Protein AF-A0A6N6WP64-F1 (afdb_monomer_lite)

Structure (mmCIF, N/CA/C/O backbone):
data_AF-A0A6N6WP64-F1
#
_entry.id   AF-A0A6N6WP64-F1
#
loop_
_atom_site.group_PDB
_atom_site.id
_atom_site.type_symbol
_atom_site.label_atom_id
_atom_site.label_alt_id
_atom_site.label_comp_id
_atom_site.label_asym_id
_atom_site.label_entity_id
_atom_site.label_seq_id
_atom_site.pdbx_PDB_ins_code
_atom_site.Cartn_x
_atom_site.Cartn_y
_atom_site.Cartn_z
_atom_site.occupancy
_atom_site.B_iso_or_equiv
_atom_site.auth_seq_id
_atom_site.auth_comp_id
_atom_site.auth_asym_id
_atom_site.auth_atom_id
_atom_site.pdbx_PDB_model_num
ATOM 1 N N . MET A 1 1 ? 6.693 7.260 -5.703 1.00 68.25 1 MET A N 1
ATOM 2 C CA . MET A 1 1 ? 6.656 6.344 -6.862 1.00 68.25 1 MET A CA 1
ATOM 3 C C . MET A 1 1 ? 5.624 6.892 -7.829 1.00 68.25 1 MET A C 1
ATOM 5 O O . MET A 1 1 ? 4.517 7.178 -7.383 1.00 68.25 1 MET A O 1
ATOM 9 N N . GLY A 1 2 ? 5.992 7.161 -9.080 1.00 82.94 2 GLY A N 1
ATOM 10 C CA . GLY A 1 2 ? 5.051 7.690 -10.071 1.00 82.94 2 GLY A CA 1
ATOM 11 C C . GLY A 1 2 ? 4.210 6.591 -10.718 1.00 82.94 2 GLY A C 1
ATOM 12 O O . GLY A 1 2 ? 4.387 5.403 -10.441 1.00 82.94 2 GLY A O 1
ATOM 13 N N . ARG A 1 3 ? 3.283 6.988 -11.596 1.00 87.88 3 ARG A N 1
ATOM 14 C CA . ARG A 1 3 ? 2.497 6.055 -12.416 1.00 87.88 3 ARG A CA 1
ATOM 15 C C . ARG A 1 3 ? 3.203 5.819 -13.746 1.00 87.88 3 ARG A C 1
ATOM 17 O O . ARG A 1 3 ? 3.698 6.760 -14.361 1.00 87.88 3 ARG A O 1
ATOM 24 N N . CYS A 1 4 ? 3.240 4.564 -14.187 1.00 92.94 4 CYS A N 1
ATOM 25 C CA . CYS A 1 4 ? 3.775 4.224 -15.500 1.00 92.94 4 CYS A CA 1
ATOM 26 C C . CYS A 1 4 ? 2.928 4.913 -16.580 1.00 92.94 4 CYS A C 1
ATOM 28 O O . CYS A 1 4 ? 1.707 4.779 -16.585 1.00 92.94 4 CYS A O 1
ATOM 30 N N . ASN A 1 5 ? 3.577 5.635 -17.491 1.00 94.19 5 ASN A N 1
ATOM 31 C CA . ASN A 1 5 ? 2.950 6.245 -18.667 1.00 94.19 5 ASN A CA 1
ATOM 32 C C . ASN A 1 5 ? 3.238 5.451 -19.953 1.00 94.19 5 ASN A C 1
ATOM 34 O O . ASN A 1 5 ? 3.035 5.955 -21.051 1.00 94.19 5 ASN A O 1
ATOM 38 N N . HIS A 1 6 ? 3.756 4.229 -19.805 1.00 95.06 6 HIS A N 1
ATOM 39 C CA . HIS A 1 6 ? 4.131 3.328 -20.888 1.00 95.06 6 HIS A CA 1
ATOM 40 C C . HIS A 1 6 ? 5.134 3.898 -21.914 1.00 95.06 6 HIS A C 1
ATOM 42 O O . HIS A 1 6 ? 5.161 3.431 -23.047 1.00 95.06 6 HIS A O 1
ATOM 48 N N . CYS A 1 7 ? 6.021 4.829 -21.526 1.00 95.38 7 CYS A N 1
ATOM 49 C CA . CYS A 1 7 ? 7.030 5.387 -22.446 1.00 95.38 7 CYS A CA 1
ATOM 50 C C . CYS A 1 7 ? 8.008 4.353 -23.039 1.00 95.38 7 CYS A C 1
ATOM 52 O O . CYS A 1 7 ? 8.663 4.628 -24.038 1.00 95.38 7 CYS A O 1
ATOM 54 N N . GLY A 1 8 ? 8.128 3.170 -22.427 1.00 95.50 8 GLY A N 1
ATOM 55 C CA . GLY A 1 8 ? 8.923 2.062 -22.959 1.00 95.50 8 GLY A CA 1
ATOM 56 C C . GLY A 1 8 ? 10.424 2.123 -22.668 1.00 95.50 8 GLY A C 1
ATOM 57 O O . GLY A 1 8 ? 11.115 1.148 -22.942 1.00 95.50 8 GLY A O 1
ATOM 58 N N . GLU A 1 9 ? 10.942 3.188 -22.048 1.00 95.88 9 GLU A N 1
ATOM 59 C CA . GLU A 1 9 ? 12.387 3.352 -21.785 1.00 95.88 9 GLU A CA 1
ATOM 60 C C . GLU A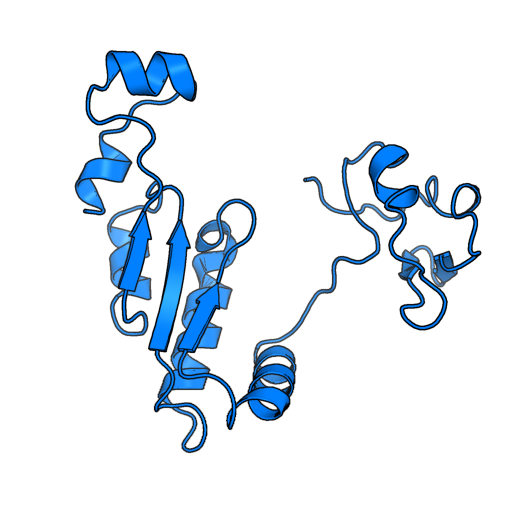 1 9 ? 13.009 2.212 -20.964 1.00 95.88 9 GLU A C 1
ATOM 62 O O . GLU A 1 9 ? 14.181 1.878 -21.135 1.00 95.88 9 GLU A O 1
ATOM 67 N N . CYS A 1 10 ? 12.227 1.571 -20.094 1.00 95.81 10 CYS A N 1
ATOM 68 C CA . CYS A 1 10 ? 12.690 0.445 -19.289 1.00 95.81 10 CYS A CA 1
ATOM 69 C C . CYS A 1 10 ? 12.804 -0.877 -20.068 1.00 95.81 10 CYS A C 1
ATOM 71 O O . CYS A 1 10 ? 13.520 -1.770 -19.617 1.00 95.81 10 CYS A O 1
ATOM 73 N N . VAL A 1 11 ? 12.129 -1.012 -21.216 1.00 97.06 11 VAL A N 1
ATOM 74 C CA . VAL A 1 11 ? 12.059 -2.253 -22.005 1.00 97.06 11 VAL A CA 1
ATOM 75 C C . VAL A 1 11 ? 13.441 -2.705 -22.494 1.00 97.06 11 VAL A C 1
ATOM 77 O O . VAL A 1 11 ? 13.851 -3.802 -22.111 1.00 97.06 11 VAL A O 1
ATOM 80 N N . PRO A 1 12 ? 14.222 -1.887 -23.235 1.00 96.88 12 PRO A N 1
ATOM 81 C CA . PRO A 1 12 ? 15.554 -2.296 -23.697 1.00 96.88 12 PRO A CA 1
ATOM 82 C C . PRO A 1 12 ? 16.576 -2.432 -22.559 1.00 96.88 12 PRO A C 1
ATOM 84 O O . PRO A 1 12 ? 17.654 -2.979 -22.761 1.00 96.88 12 PRO A O 1
ATOM 87 N N . GLN A 1 13 ? 16.257 -1.925 -21.364 1.00 96.00 13 GLN A N 1
ATOM 88 C CA . GLN A 1 13 ? 17.139 -1.960 -20.199 1.00 96.00 13 GLN A CA 1
ATOM 89 C C . GLN A 1 13 ? 16.929 -3.208 -19.336 1.00 96.00 13 GLN A C 1
ATOM 91 O O . GLN A 1 13 ? 17.671 -3.402 -18.378 1.00 96.00 13 GLN A O 1
ATOM 96 N N . CYS A 1 14 ? 15.913 -4.034 -19.613 1.00 97.00 14 CYS A N 1
ATOM 97 C CA . CYS A 1 14 ? 15.647 -5.235 -18.830 1.00 97.00 14 CYS A CA 1
ATOM 98 C C . CYS A 1 14 ? 16.664 -6.341 -19.177 1.00 97.00 14 CYS A C 1
ATOM 100 O O . CYS A 1 14 ? 16.567 -6.917 -20.261 1.00 97.00 14 CYS A O 1
ATOM 102 N N . PRO A 1 15 ? 17.593 -6.711 -18.270 1.00 97.00 15 PRO A N 1
ATOM 103 C CA . PRO A 1 15 ? 18.617 -7.715 -18.577 1.00 97.00 15 PRO A CA 1
ATOM 104 C C . PRO A 1 15 ? 18.041 -9.129 -18.749 1.00 97.00 15 PRO A C 1
ATOM 106 O O . PRO A 1 15 ? 18.671 -9.975 -19.372 1.00 97.00 15 PRO A O 1
ATOM 109 N N . HIS A 1 16 ? 16.832 -9.372 -18.233 1.00 96.81 16 HIS A N 1
ATOM 110 C CA . HIS A 1 16 ? 16.139 -10.661 -18.312 1.00 96.81 16 HIS A CA 1
ATOM 111 C C . HIS A 1 16 ? 15.093 -10.712 -19.428 1.00 96.81 16 HIS A C 1
ATOM 113 O O . HIS A 1 16 ? 14.389 -11.703 -19.543 1.00 96.81 16 HIS A O 1
ATOM 119 N N . GLN A 1 17 ? 14.949 -9.648 -20.229 1.00 96.56 17 GLN A N 1
ATOM 120 C CA . GLN A 1 17 ? 13.970 -9.591 -21.325 1.00 96.56 17 GLN A CA 1
ATOM 121 C C . GLN A 1 17 ? 12.517 -9.855 -20.869 1.00 96.56 17 GLN A C 1
ATOM 123 O O . GLN A 1 17 ? 11.687 -10.360 -21.618 1.00 96.56 17 GLN A O 1
ATOM 128 N N . ALA A 1 18 ? 12.187 -9.480 -19.629 1.00 97.62 18 ALA A N 1
ATOM 129 C CA . ALA A 1 18 ? 10.869 -9.691 -19.026 1.00 97.62 18 ALA A CA 1
ATOM 130 C C . ALA A 1 18 ? 9.840 -8.596 -19.372 1.00 97.62 18 ALA A C 1
ATOM 132 O O . ALA A 1 18 ? 8.720 -8.617 -18.858 1.00 97.62 1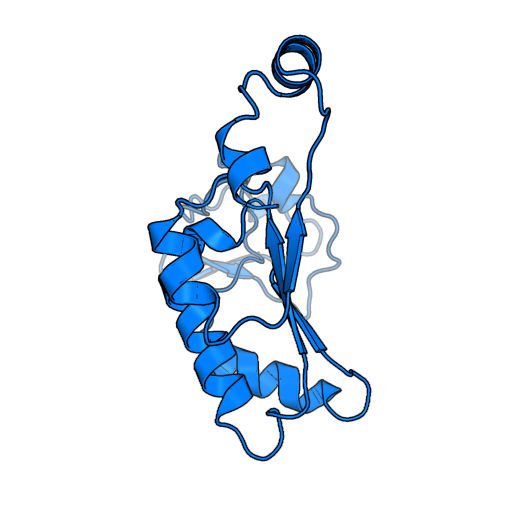8 ALA A O 1
ATOM 133 N N . LEU A 1 19 ? 10.219 -7.608 -20.187 1.00 97.19 19 LEU A N 1
ATOM 134 C CA . LEU A 1 19 ? 9.384 -6.468 -20.558 1.00 97.19 19 LEU A CA 1
ATOM 135 C C . LEU A 1 19 ? 9.236 -6.398 -22.074 1.00 97.19 19 LEU A C 1
ATOM 137 O O . LEU A 1 19 ? 10.203 -6.599 -22.804 1.00 97.19 19 LEU A O 1
ATOM 141 N N . GLN A 1 20 ? 8.041 -6.046 -22.533 1.00 97.19 20 GLN A N 1
ATOM 142 C CA . GLN A 1 20 ? 7.728 -5.860 -23.949 1.00 97.19 20 GLN A CA 1
ATOM 143 C C . GLN A 1 20 ? 6.701 -4.738 -24.130 1.00 97.19 20 GLN A C 1
ATOM 145 O O . GLN A 1 20 ? 6.006 -4.382 -23.180 1.00 97.19 20 GLN A O 1
ATOM 150 N N . ILE A 1 21 ? 6.594 -4.181 -25.337 1.00 97.00 21 ILE A N 1
ATOM 151 C CA . ILE A 1 21 ? 5.517 -3.246 -25.689 1.00 97.00 21 ILE A CA 1
ATOM 152 C C . ILE A 1 21 ? 4.460 -4.011 -26.483 1.00 97.00 21 ILE A C 1
ATOM 154 O O . ILE A 1 21 ? 4.764 -4.556 -27.540 1.00 97.00 21 ILE A O 1
ATOM 158 N N . VAL A 1 22 ? 3.227 -4.027 -25.980 1.00 96.44 22 VAL A N 1
ATOM 159 C CA . VAL A 1 22 ? 2.052 -4.604 -26.648 1.00 96.44 22 VAL A CA 1
ATOM 160 C C . VAL A 1 22 ? 0.953 -3.551 -26.630 1.00 96.44 22 VAL A C 1
ATOM 162 O O . VAL A 1 22 ? 0.670 -2.982 -25.578 1.00 96.44 22 VAL A O 1
ATOM 165 N N . ASP A 1 23 ? 0.384 -3.237 -27.794 1.00 95.06 23 ASP A N 1
ATOM 166 C CA . ASP A 1 23 ? -0.668 -2.219 -27.956 1.00 95.06 23 ASP A CA 1
ATOM 167 C C . ASP A 1 23 ? -0.324 -0.864 -27.309 1.00 95.06 23 ASP A C 1
ATOM 169 O O . ASP A 1 23 ? -1.141 -0.222 -26.647 1.00 95.06 23 ASP A O 1
ATOM 173 N N . GLY A 1 24 ? 0.937 -0.443 -27.454 1.00 94.19 24 GLY A N 1
ATOM 174 C CA . GLY A 1 24 ? 1.447 0.808 -26.884 1.00 94.19 24 GLY A CA 1
ATOM 175 C C . GLY A 1 24 ? 1.620 0.796 -25.361 1.00 94.19 24 GLY A C 1
ATOM 176 O O . GLY A 1 24 ? 1.921 1.835 -24.777 1.00 94.19 24 GLY A O 1
ATOM 177 N N . LYS A 1 25 ? 1.455 -0.357 -24.701 1.00 95.19 25 LYS A N 1
ATOM 178 C CA . LYS A 1 25 ? 1.640 -0.521 -23.258 1.00 95.19 25 LYS A CA 1
ATOM 179 C C . LYS A 1 25 ? 2.843 -1.395 -22.955 1.00 95.19 25 LYS A C 1
ATOM 181 O O . LYS A 1 25 ? 3.042 -2.443 -23.561 1.00 95.19 25 LYS A O 1
ATOM 186 N N . VAL A 1 26 ? 3.627 -0.982 -21.965 1.00 95.69 26 VAL A N 1
ATOM 187 C CA . VAL A 1 26 ? 4.644 -1.853 -21.365 1.00 95.69 26 VAL A CA 1
ATOM 188 C C . VAL A 1 26 ? 3.936 -2.995 -20.637 1.00 95.69 26 VAL A C 1
ATOM 190 O O . VAL A 1 26 ? 3.194 -2.749 -19.688 1.00 95.69 26 VAL A O 1
ATOM 193 N N . VAL A 1 27 ? 4.181 -4.224 -21.081 1.00 95.56 27 VAL A N 1
ATOM 194 C CA . VAL A 1 27 ? 3.692 -5.467 -20.483 1.00 95.56 27 VAL A CA 1
ATOM 195 C C . VAL A 1 27 ? 4.846 -6.159 -19.772 1.00 95.56 27 VAL A C 1
ATOM 197 O O . VAL A 1 27 ? 5.932 -6.326 -20.330 1.00 95.56 27 VAL A O 1
ATOM 200 N N . TRP A 1 28 ? 4.588 -6.560 -18.532 1.00 96.38 28 TRP A N 1
ATOM 201 C CA . TRP A 1 28 ? 5.515 -7.290 -17.681 1.00 96.38 28 TRP A CA 1
ATOM 202 C C . TRP A 1 28 ? 5.189 -8.785 -17.679 1.00 96.38 28 TRP A C 1
ATOM 204 O O . TRP A 1 28 ? 4.051 -9.178 -17.425 1.00 96.38 2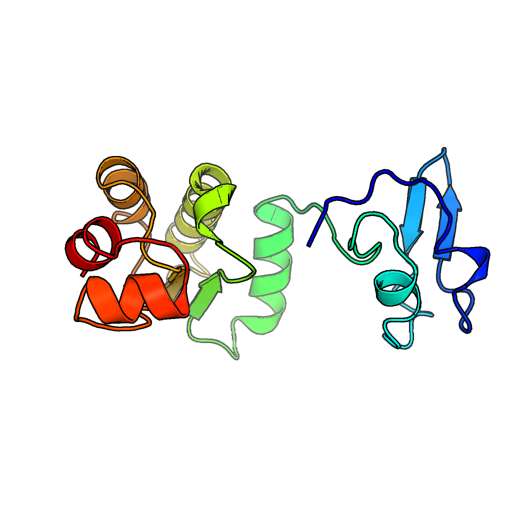8 TRP A O 1
ATOM 214 N N . ASN A 1 29 ? 6.196 -9.619 -17.939 1.00 96.31 29 ASN A N 1
ATOM 215 C CA . ASN A 1 29 ? 6.103 -11.066 -17.809 1.00 96.31 29 ASN A CA 1
ATOM 216 C C . ASN A 1 29 ? 6.678 -11.515 -16.457 1.00 96.31 29 ASN A C 1
ATOM 218 O O . ASN A 1 29 ? 7.896 -11.591 -16.274 1.00 96.31 29 ASN A O 1
ATOM 222 N N . ALA A 1 30 ? 5.788 -11.847 -15.522 1.00 95.06 30 ALA A N 1
ATOM 223 C CA . ALA A 1 30 ? 6.159 -12.285 -14.180 1.00 95.06 30 ALA A CA 1
ATOM 224 C C . ALA A 1 30 ? 6.972 -13.592 -14.156 1.00 95.06 30 ALA A C 1
ATOM 226 O O . ALA A 1 30 ? 7.793 -13.758 -13.264 1.00 95.06 30 ALA A O 1
ATOM 227 N N . ALA A 1 31 ? 6.794 -14.489 -15.134 1.00 96.50 31 ALA A N 1
ATOM 228 C CA . ALA A 1 31 ? 7.489 -15.781 -15.173 1.00 96.50 31 ALA A CA 1
ATOM 229 C C . ALA A 1 31 ? 8.968 -15.673 -15.581 1.00 96.50 31 ALA A C 1
ATOM 231 O O . ALA A 1 31 ? 9.738 -16.596 -15.340 1.00 96.50 31 ALA A O 1
ATOM 232 N N . VAL A 1 32 ? 9.356 -14.563 -16.215 1.00 96.81 32 VAL A N 1
ATOM 233 C CA . VAL A 1 32 ? 10.726 -14.314 -16.701 1.00 96.81 32 VAL A CA 1
ATOM 234 C C . VAL A 1 32 ? 11.456 -13.286 -15.823 1.00 96.81 32 VAL A C 1
ATOM 236 O O . VAL A 1 32 ? 12.677 -13.167 -15.853 1.00 96.81 32 VAL A O 1
ATOM 239 N N . CYS A 1 33 ? 10.717 -12.498 -15.042 1.00 96.56 33 CYS A N 1
ATOM 240 C CA . CYS A 1 33 ? 11.278 -11.412 -14.252 1.00 96.56 33 CYS A CA 1
ATOM 241 C C . CYS A 1 33 ? 11.990 -11.909 -12.986 1.00 96.56 33 CYS A C 1
ATOM 243 O O . CYS A 1 33 ? 11.345 -12.371 -12.054 1.00 96.56 33 CYS A O 1
ATOM 245 N N . GLU A 1 34 ? 13.296 -11.660 -12.899 1.00 96.06 34 GLU A N 1
ATOM 246 C CA . GLU A 1 34 ? 14.136 -11.919 -11.712 1.00 96.06 34 GLU A CA 1
ATOM 247 C C . GLU A 1 34 ? 14.098 -10.783 -10.665 1.00 96.06 34 GLU A C 1
ATOM 249 O O . GLU A 1 34 ? 14.937 -10.713 -9.775 1.00 96.06 34 GLU A O 1
ATOM 254 N N . GLN A 1 35 ? 13.166 -9.829 -10.789 1.00 94.56 35 GLN A N 1
ATOM 255 C CA . GLN A 1 35 ? 12.952 -8.742 -9.814 1.00 94.56 35 GLN A CA 1
ATOM 256 C C . GLN A 1 35 ? 14.210 -7.905 -9.478 1.00 94.56 35 GLN A C 1
ATOM 258 O O . GLN A 1 35 ? 14.368 -7.396 -8.376 1.00 94.56 35 GLN A O 1
ATOM 263 N N . CYS A 1 36 ? 15.113 -7.696 -10.443 1.00 95.06 36 CYS A N 1
ATOM 264 C CA . CYS A 1 36 ? 16.382 -6.983 -10.221 1.00 95.06 36 CYS A CA 1
ATOM 265 C C . CYS A 1 36 ? 16.276 -5.441 -10.139 1.00 95.06 36 CYS A C 1
ATOM 267 O O . CYS A 1 36 ? 17.293 -4.739 -10.069 1.00 95.06 36 CYS A O 1
ATOM 269 N N . ASP A 1 37 ? 15.060 -4.893 -10.225 1.00 94.50 37 ASP A N 1
ATOM 270 C CA . ASP A 1 37 ? 14.728 -3.459 -10.172 1.00 94.50 37 ASP A CA 1
ATOM 271 C C . ASP A 1 37 ? 15.407 -2.547 -11.207 1.00 94.50 37 ASP A C 1
ATOM 273 O O . ASP A 1 37 ? 15.308 -1.319 -11.133 1.00 94.50 37 ASP A O 1
ATOM 277 N N . THR A 1 38 ? 16.054 -3.108 -12.232 1.00 95.44 38 THR A N 1
ATOM 278 C CA . THR A 1 38 ? 16.676 -2.307 -13.302 1.00 95.44 38 THR A CA 1
ATOM 279 C C . THR A 1 38 ? 15.655 -1.399 -13.995 1.00 95.44 38 THR A C 1
ATOM 281 O O . THR A 1 38 ? 15.944 -0.237 -14.278 1.00 95.44 38 THR A O 1
ATOM 284 N N . CYS A 1 39 ? 14.431 -1.893 -14.202 1.00 94.75 39 CYS A N 1
ATOM 285 C CA . CYS A 1 39 ? 13.347 -1.115 -14.797 1.00 94.75 39 CYS A CA 1
ATOM 286 C C . CYS A 1 39 ? 12.936 0.095 -13.945 1.00 94.75 39 CYS A C 1
ATOM 288 O O . CYS A 1 39 ? 12.685 1.160 -14.503 1.00 94.75 39 CYS A O 1
ATOM 290 N N . LEU A 1 40 ? 12.927 -0.041 -12.614 1.00 93.31 40 LEU A N 1
ATOM 291 C CA . LEU A 1 40 ? 12.601 1.039 -11.686 1.00 93.31 40 LEU A CA 1
ATOM 292 C C . LEU A 1 40 ? 13.701 2.107 -11.670 1.00 93.31 40 LEU A C 1
ATOM 294 O O . LEU A 1 40 ? 13.404 3.293 -11.780 1.00 93.31 40 LEU A O 1
ATOM 298 N N . LYS A 1 41 ? 14.973 1.689 -11.603 1.00 93.38 41 LYS A N 1
ATOM 299 C CA . LYS A 1 41 ? 16.145 2.589 -11.588 1.00 93.38 41 LYS A CA 1
ATOM 300 C C . LYS A 1 41 ? 16.263 3.444 -12.851 1.00 93.38 41 LYS A C 1
ATOM 302 O O . LYS A 1 41 ? 16.818 4.535 -12.805 1.00 93.38 41 LYS A O 1
ATOM 307 N N . ARG A 1 42 ? 15.783 2.928 -13.984 1.00 93.00 42 ARG A N 1
ATOM 308 C CA . ARG A 1 42 ? 15.843 3.596 -15.292 1.00 93.00 42 ARG A CA 1
ATOM 309 C C . ARG A 1 42 ? 14.576 4.375 -15.633 1.00 93.00 42 ARG A C 1
ATOM 311 O O . ARG A 1 42 ? 14.568 5.073 -16.636 1.00 93.00 42 ARG A O 1
ATOM 318 N N . CYS A 1 43 ? 13.505 4.245 -14.852 1.00 95.06 43 CYS A N 1
ATOM 319 C CA . CYS A 1 43 ? 12.229 4.854 -15.199 1.00 95.06 43 CYS A CA 1
ATOM 320 C C . CYS A 1 43 ? 12.237 6.365 -14.900 1.00 95.06 43 CYS A C 1
ATOM 322 O O . CYS A 1 43 ? 12.324 6.735 -13.726 1.00 95.06 43 CYS A O 1
ATOM 324 N N . PRO A 1 44 ? 12.018 7.245 -15.895 1.00 94.19 44 PRO A N 1
ATOM 325 C CA . PRO A 1 44 ? 11.940 8.691 -15.661 1.00 94.19 44 PRO A CA 1
ATOM 326 C C . PRO A 1 44 ? 10.724 9.091 -14.814 1.00 94.19 44 PRO A C 1
ATOM 328 O O . PRO A 1 44 ? 10.707 10.156 -14.210 1.00 94.19 44 PRO A O 1
ATOM 331 N N . GLN A 1 45 ? 9.703 8.231 -14.741 1.00 94.06 45 GLN A N 1
ATOM 332 C CA . GLN A 1 45 ? 8.520 8.433 -13.900 1.00 94.06 45 GLN A CA 1
ATOM 333 C C . GLN A 1 45 ? 8.695 7.873 -12.484 1.00 94.06 45 GLN A C 1
ATOM 335 O O . GLN A 1 45 ? 7.768 7.957 -11.680 1.00 94.06 45 GLN A O 1
ATOM 340 N N . HIS A 1 46 ? 9.839 7.252 -12.165 1.00 91.31 46 HIS A N 1
ATOM 341 C CA . HIS A 1 46 ? 10.040 6.535 -10.902 1.00 91.31 46 HIS A CA 1
ATOM 342 C C . HIS A 1 46 ? 8.894 5.536 -10.643 1.00 91.31 46 HIS A C 1
ATOM 344 O O . HIS A 1 46 ? 8.355 5.452 -9.533 1.00 91.31 46 HIS A O 1
ATOM 350 N N . ALA A 1 47 ? 8.465 4.853 -11.708 1.00 92.38 47 ALA A N 1
ATOM 351 C CA . ALA A 1 47 ? 7.366 3.900 -11.730 1.00 92.38 47 ALA A CA 1
ATOM 352 C C . ALA A 1 47 ? 7.897 2.485 -11.985 1.00 92.38 47 ALA A C 1
ATOM 354 O O . ALA A 1 47 ? 8.979 2.303 -12.544 1.00 92.38 47 ALA A O 1
ATOM 355 N N . THR A 1 48 ? 7.109 1.479 -11.612 1.00 90.81 48 THR A N 1
ATOM 356 C CA . THR A 1 48 ? 7.404 0.075 -11.912 1.00 90.81 48 THR A CA 1
ATOM 357 C C . THR A 1 48 ? 6.397 -0.475 -12.927 1.00 90.81 48 THR A C 1
ATOM 359 O O . THR A 1 48 ? 5.195 -0.256 -12.759 1.00 90.81 48 THR A O 1
ATOM 362 N N . PRO A 1 49 ? 6.840 -1.197 -13.975 1.00 90.19 49 PRO A N 1
ATOM 363 C CA . PRO A 1 49 ? 5.938 -1.918 -14.874 1.00 90.19 49 PRO A CA 1
ATOM 364 C C . PRO A 1 49 ? 5.289 -3.142 -14.203 1.00 90.19 49 PRO A C 1
ATOM 366 O O . PRO A 1 49 ? 4.404 -3.753 -14.789 1.00 90.19 49 PRO A O 1
ATOM 369 N N . MET A 1 50 ? 5.719 -3.496 -12.985 1.00 90.88 50 MET A N 1
ATOM 370 C CA . MET A 1 50 ? 5.154 -4.590 -12.189 1.00 90.88 50 MET A CA 1
ATOM 371 C C . MET A 1 50 ? 3.895 -4.169 -11.415 1.00 90.88 50 MET A C 1
ATOM 373 O O . MET A 1 50 ? 3.231 -5.014 -10.824 1.00 90.88 50 MET A O 1
ATOM 377 N N . ALA A 1 51 ? 3.559 -2.873 -11.394 1.00 89.81 51 ALA A N 1
ATOM 378 C CA . ALA A 1 51 ? 2.323 -2.400 -10.782 1.00 89.81 51 ALA A CA 1
ATOM 379 C C . ALA A 1 51 ? 1.120 -2.878 -11.604 1.00 89.81 51 ALA A C 1
ATOM 381 O O . ALA A 1 51 ? 1.031 -2.613 -12.802 1.00 89.81 51 ALA A O 1
ATOM 382 N N . GLN A 1 52 ? 0.186 -3.555 -10.944 1.00 87.38 52 GLN A N 1
ATOM 383 C CA . GLN A 1 52 ? -1.019 -4.096 -11.562 1.00 87.38 52 GLN A CA 1
ATOM 384 C C . GLN A 1 52 ? -2.252 -3.364 -11.037 1.00 87.38 52 GLN A C 1
ATOM 386 O O . GLN A 1 52 ? -2.336 -3.019 -9.859 1.00 87.38 52 GLN A O 1
ATOM 391 N N . SER A 1 53 ? -3.216 -3.121 -11.922 1.00 90.38 53 SER A N 1
ATOM 392 C CA . SER A 1 53 ? -4.562 -2.720 -11.519 1.00 90.38 53 SER A CA 1
ATOM 393 C C . SER A 1 53 ? -5.374 -3.976 -11.261 1.00 90.38 53 SER A C 1
ATOM 395 O O . SER A 1 53 ? -5.423 -4.850 -12.121 1.00 90.38 53 SER A O 1
ATOM 397 N N . MET A 1 54 ? -5.988 -4.053 -10.085 1.00 94.88 54 MET A N 1
ATOM 398 C CA . MET A 1 54 ? -6.809 -5.185 -9.673 1.00 94.88 54 MET A CA 1
ATOM 399 C C . MET A 1 54 ? -8.157 -4.668 -9.182 1.00 94.88 54 MET A C 1
ATOM 401 O O . MET A 1 54 ? -8.241 -3.647 -8.498 1.00 94.88 54 MET A O 1
ATOM 405 N N . SER A 1 55 ? -9.211 -5.381 -9.538 1.00 98.25 55 SER A N 1
ATOM 406 C CA . SER A 1 55 ? -10.531 -5.271 -8.933 1.00 98.25 55 SER A CA 1
ATOM 407 C C . SER A 1 55 ? -10.533 -5.856 -7.517 1.00 98.25 55 SER A C 1
ATOM 409 O O . SER A 1 55 ? -9.631 -6.600 -7.123 1.00 98.25 55 SER A O 1
ATOM 411 N N . VAL A 1 56 ? -11.579 -5.546 -6.747 1.00 98.44 56 VAL A N 1
ATOM 412 C CA . VAL A 1 56 ? -11.780 -6.149 -5.422 1.00 98.44 56 VAL A CA 1
ATOM 413 C C . VAL A 1 56 ? -11.845 -7.675 -5.535 1.00 98.44 56 VAL A C 1
ATOM 415 O O . VAL A 1 56 ? -11.145 -8.359 -4.797 1.00 98.44 56 VAL A O 1
ATOM 418 N N . ASP A 1 57 ? -12.592 -8.215 -6.501 1.00 98.31 57 ASP A N 1
ATOM 419 C CA . ASP A 1 57 ? -12.752 -9.665 -6.681 1.00 98.31 57 ASP A CA 1
ATOM 420 C C . ASP A 1 57 ? -11.439 -10.387 -6.999 1.00 98.31 57 ASP A C 1
ATOM 422 O O . ASP A 1 57 ? -11.193 -11.494 -6.505 1.00 98.31 57 ASP A O 1
ATOM 426 N N . GLU A 1 58 ? -10.565 -9.757 -7.787 1.00 98.31 58 GLU A N 1
ATOM 427 C CA . GLU A 1 58 ? -9.223 -10.280 -8.042 1.00 98.31 58 GLU A CA 1
ATOM 428 C C . GLU A 1 58 ? -8.419 -10.334 -6.741 1.00 98.31 58 GLU A C 1
ATOM 430 O O . GLU A 1 58 ? -7.880 -11.390 -6.407 1.00 98.31 58 GLU A O 1
ATOM 435 N N . VAL A 1 59 ? -8.408 -9.258 -5.945 1.00 97.50 59 VAL A N 1
ATOM 436 C CA . VAL A 1 59 ? -7.719 -9.251 -4.643 1.00 97.50 59 VAL A CA 1
ATOM 437 C C . VAL A 1 59 ? -8.282 -10.322 -3.705 1.00 97.50 59 VAL A C 1
ATOM 439 O O . VAL A 1 59 ? -7.506 -11.095 -3.142 1.00 97.50 59 VAL A O 1
ATOM 442 N N . LEU A 1 60 ? -9.607 -10.455 -3.585 1.00 98.19 60 LEU A N 1
ATOM 443 C CA . LEU A 1 60 ? -10.226 -11.507 -2.766 1.00 98.19 60 LEU A CA 1
ATOM 444 C C . LEU A 1 60 ? -9.814 -12.908 -3.231 1.00 98.19 60 LEU A C 1
ATOM 446 O O . LEU A 1 60 ? -9.557 -13.791 -2.414 1.00 98.19 60 LEU A O 1
ATOM 450 N N . SER A 1 61 ? -9.699 -13.121 -4.542 1.00 97.94 61 SER A N 1
ATOM 451 C CA . SER A 1 61 ? -9.238 -14.393 -5.105 1.00 97.94 61 SER A CA 1
ATOM 452 C C . SER A 1 61 ? -7.786 -14.705 -4.732 1.00 97.94 61 SER A C 1
ATOM 454 O O . SER A 1 61 ? -7.443 -15.871 -4.542 1.00 97.94 61 SER A O 1
ATOM 456 N N . HIS A 1 62 ? -6.932 -13.690 -4.585 1.00 96.31 62 HIS A N 1
ATOM 457 C CA . HIS A 1 62 ? -5.579 -13.865 -4.054 1.00 96.31 62 HIS A CA 1
ATOM 458 C C . HIS A 1 62 ? -5.579 -14.153 -2.550 1.00 96.31 62 HIS A C 1
ATOM 460 O O . HIS A 1 62 ? -4.902 -15.086 -2.123 1.00 96.31 62 HIS A O 1
ATOM 466 N N . VAL A 1 63 ? -6.380 -13.428 -1.767 1.00 97.50 63 VAL A N 1
ATOM 467 C CA . VAL A 1 63 ? -6.522 -13.640 -0.316 1.00 97.50 63 VAL A CA 1
ATOM 468 C C . VAL A 1 63 ? -6.967 -15.070 -0.008 1.00 97.50 63 VAL A C 1
ATOM 470 O O . VAL A 1 63 ? -6.369 -15.732 0.838 1.00 97.50 63 VAL A O 1
ATOM 473 N N . ARG A 1 64 ? -7.962 -15.598 -0.736 1.00 97.31 64 ARG A N 1
ATOM 474 C CA . ARG A 1 64 ? -8.478 -16.965 -0.533 1.00 97.31 64 ARG A CA 1
ATOM 475 C C . ARG A 1 64 ? -7.406 -18.047 -0.674 1.00 97.31 64 ARG A C 1
ATOM 477 O O . ARG A 1 64 ? -7.506 -19.074 -0.014 1.00 97.31 64 ARG A O 1
ATOM 484 N N . LYS A 1 65 ? -6.356 -17.822 -1.473 1.00 97.31 65 LYS A N 1
ATOM 485 C CA . LYS A 1 65 ? -5.237 -18.776 -1.608 1.00 97.31 65 LYS A CA 1
ATOM 486 C C . LYS A 1 65 ? -4.423 -18.908 -0.319 1.00 97.31 65 LYS A C 1
ATOM 488 O O . LYS A 1 65 ? -3.812 -19.948 -0.101 1.00 97.31 65 LYS A O 1
ATOM 493 N N . ALA A 1 66 ? -4.413 -17.868 0.513 1.00 96.50 66 ALA A N 1
ATOM 494 C CA . ALA A 1 66 ? -3.640 -17.799 1.746 1.00 96.50 66 ALA A CA 1
ATOM 495 C C . ALA A 1 66 ? -4.505 -17.859 3.016 1.00 96.50 66 ALA A C 1
ATOM 497 O O . ALA A 1 66 ? -3.946 -17.869 4.105 1.00 96.50 66 ALA A O 1
ATOM 498 N N . VAL A 1 67 ? -5.838 -17.922 2.897 1.00 96.38 67 VAL A N 1
ATOM 499 C CA . VAL A 1 67 ? -6.782 -17.746 4.019 1.00 96.38 67 VAL A CA 1
ATOM 500 C C . VAL A 1 67 ? -6.521 -18.675 5.208 1.00 96.38 67 VAL A C 1
ATOM 502 O O . VAL A 1 67 ? -6.683 -18.267 6.346 1.00 96.38 67 VAL A O 1
ATOM 505 N N . LEU A 1 68 ? -6.058 -19.905 4.965 1.00 95.75 68 LEU A N 1
ATOM 506 C CA . LEU A 1 68 ? -5.756 -20.870 6.031 1.00 95.75 68 LEU A CA 1
ATOM 507 C C . LEU A 1 68 ? -4.471 -20.546 6.813 1.00 95.75 68 LEU A C 1
ATOM 509 O O . LEU A 1 68 ? -4.192 -21.196 7.815 1.00 95.75 68 LEU A O 1
ATOM 513 N N . PHE A 1 69 ? -3.677 -19.584 6.342 1.00 97.19 69 PHE A N 1
ATOM 514 C CA . PHE A 1 69 ? -2.359 -19.237 6.874 1.00 97.19 69 PHE A CA 1
ATOM 515 C C . PHE A 1 69 ? -2.285 -17.808 7.428 1.00 97.19 69 PHE A C 1
ATOM 517 O O . PHE A 1 69 ? -1.218 -17.398 7.881 1.00 97.19 69 PHE A O 1
ATOM 524 N N . ILE A 1 70 ? -3.375 -17.036 7.363 1.00 97.25 70 ILE A N 1
ATOM 525 C CA . ILE A 1 70 ? -3.414 -15.629 7.779 1.00 97.25 70 ILE A CA 1
ATOM 526 C C . ILE A 1 70 ? -4.610 -15.363 8.695 1.00 97.25 70 ILE A C 1
ATOM 528 O O . ILE A 1 70 ? -5.655 -15.985 8.557 1.00 97.25 70 ILE A O 1
ATOM 532 N N . GLU A 1 71 ? -4.470 -14.391 9.594 1.00 97.31 71 GLU A N 1
ATOM 533 C CA . GLU A 1 71 ? -5.541 -13.939 10.504 1.00 97.31 71 GLU A CA 1
ATOM 534 C C . GLU A 1 71 ? -6.046 -12.528 10.157 1.00 97.31 71 GLU A C 1
ATOM 536 O O . GLU A 1 71 ? -6.955 -11.980 10.785 1.00 97.31 71 GLU A O 1
ATOM 541 N N . GLY A 1 72 ? -5.448 -11.907 9.143 1.00 97.50 72 GLY A N 1
ATOM 542 C CA . GLY A 1 72 ? -5.751 -10.541 8.767 1.00 97.50 72 GLY A CA 1
ATOM 543 C C . GLY A 1 72 ? -5.061 -10.095 7.496 1.00 97.50 72 GLY A C 1
ATOM 544 O O . GLY A 1 72 ? -4.230 -10.798 6.920 1.00 97.50 72 GLY A O 1
ATOM 545 N N . ILE A 1 73 ? -5.428 -8.896 7.071 1.00 97.62 73 ILE A N 1
ATOM 546 C CA . ILE A 1 73 ? -4.886 -8.198 5.917 1.00 97.62 73 ILE A CA 1
ATOM 547 C C . ILE A 1 73 ? -4.560 -6.779 6.355 1.00 97.62 73 ILE A C 1
ATOM 549 O O . ILE A 1 73 ? -5.413 -6.091 6.915 1.00 97.62 73 ILE A O 1
ATOM 553 N N . THR A 1 74 ? -3.355 -6.326 6.022 1.00 97.69 74 THR A N 1
ATOM 554 C CA . THR A 1 74 ? -2.964 -4.922 6.154 1.00 97.69 74 THR A CA 1
ATOM 555 C C . THR A 1 74 ? -2.798 -4.316 4.768 1.00 97.69 74 THR A C 1
ATOM 557 O O . THR A 1 74 ? -1.995 -4.807 3.974 1.00 97.69 74 THR A O 1
ATOM 560 N N . VAL A 1 75 ? -3.539 -3.249 4.464 1.00 97.31 75 VAL A N 1
ATOM 561 C CA . VAL A 1 75 ? -3.334 -2.465 3.238 1.00 97.31 75 VAL A CA 1
ATOM 562 C C . VAL A 1 75 ? -2.282 -1.398 3.518 1.00 97.31 75 VAL A C 1
ATOM 564 O O . VAL A 1 75 ? -2.463 -0.560 4.398 1.00 97.31 75 VAL A O 1
ATOM 567 N N . SER A 1 76 ? -1.191 -1.432 2.758 1.00 94.31 76 SER A N 1
ATOM 568 C CA . SER A 1 76 ? -0.060 -0.508 2.872 1.00 94.31 76 SER A CA 1
ATOM 569 C C . SER A 1 76 ? 0.413 -0.041 1.487 1.00 94.31 76 SER A C 1
ATOM 571 O O . SER A 1 76 ? -0.204 -0.352 0.464 1.00 94.31 76 SER A O 1
ATOM 573 N N . GLY A 1 77 ? 1.514 0.713 1.445 1.00 84.00 77 GLY A N 1
ATOM 574 C CA . GLY A 1 77 ? 2.167 1.156 0.212 1.00 84.00 77 GLY A CA 1
ATOM 575 C C . GLY A 1 77 ? 1.984 2.649 -0.045 1.00 84.00 77 GLY A C 1
ATOM 576 O O . GLY A 1 77 ? 0.909 3.110 -0.425 1.00 84.00 77 GLY A O 1
ATOM 577 N N . GLY A 1 78 ? 3.063 3.420 0.124 1.00 83.06 78 GLY A N 1
ATOM 578 C CA . GLY A 1 78 ? 2.972 4.879 0.100 1.00 83.06 78 GLY A CA 1
ATOM 579 C C . GLY A 1 78 ? 1.997 5.364 1.174 1.00 83.06 78 GLY A C 1
ATOM 580 O O . GLY A 1 78 ? 2.243 5.144 2.350 1.00 83.06 78 GLY A O 1
ATOM 581 N N . GLU A 1 79 ? 0.896 5.992 0.760 1.00 92.75 79 GLU A N 1
ATOM 582 C CA . GLU A 1 79 ? -0.244 6.284 1.635 1.00 92.75 79 GLU A CA 1
ATOM 583 C C . GLU A 1 79 ? -1.481 5.543 1.114 1.00 92.75 79 GLU A C 1
ATOM 585 O O . GLU A 1 79 ? -2.094 5.965 0.125 1.00 92.75 79 GLU A O 1
ATOM 590 N N . ALA A 1 80 ? -1.849 4.440 1.771 1.00 93.94 80 ALA A N 1
ATOM 591 C CA . ALA A 1 80 ? -2.939 3.561 1.347 1.00 93.94 80 ALA A CA 1
ATOM 592 C C . ALA A 1 80 ? -4.286 4.296 1.253 1.00 93.94 80 ALA A C 1
ATOM 594 O O . ALA A 1 80 ? -5.073 4.057 0.330 1.00 93.94 80 ALA A O 1
ATOM 595 N N . THR A 1 81 ? -4.534 5.257 2.149 1.00 95.06 81 THR A N 1
ATOM 596 C CA . THR A 1 81 ? -5.801 6.001 2.193 1.00 95.06 81 THR A CA 1
ATOM 597 C C . THR A 1 81 ? -5.985 6.962 1.012 1.00 95.06 81 THR A C 1
ATOM 599 O O . THR A 1 81 ? -7.097 7.428 0.768 1.00 95.06 81 THR A O 1
ATOM 602 N N . THR A 1 82 ? -4.960 7.183 0.176 1.00 94.06 82 THR A N 1
ATOM 603 C CA . THR A 1 82 ? -5.138 7.878 -1.117 1.00 94.06 82 THR A CA 1
ATOM 604 C C . THR A 1 82 ? -6.075 7.131 -2.071 1.00 94.06 82 THR A C 1
ATOM 606 O O . THR A 1 82 ? -6.646 7.739 -2.975 1.00 94.06 82 THR A O 1
ATOM 609 N N . GLN A 1 83 ? -6.275 5.827 -1.853 1.00 94.69 83 GLN A N 1
ATOM 610 C CA . GLN A 1 83 ? -7.227 4.986 -2.577 1.00 94.69 83 GLN A CA 1
ATOM 611 C C . GLN A 1 83 ? -8.437 4.618 -1.704 1.00 94.69 83 GLN A C 1
ATOM 613 O O . GLN A 1 83 ? -8.986 3.526 -1.839 1.00 94.69 83 GLN A O 1
ATOM 618 N N . LEU A 1 84 ? -8.874 5.527 -0.821 1.00 97.19 84 LEU A N 1
ATOM 619 C CA . LEU A 1 84 ? -9.947 5.289 0.153 1.00 97.19 84 LEU A CA 1
ATOM 620 C C . LEU A 1 84 ? -11.178 4.550 -0.413 1.00 97.19 84 LEU A C 1
ATOM 622 O O . LEU A 1 84 ? -11.594 3.583 0.223 1.00 97.19 84 LEU A O 1
ATOM 626 N N . PRO A 1 85 ? -11.751 4.906 -1.586 1.00 98.00 85 PRO A N 1
ATOM 627 C CA . PRO A 1 85 ? -12.912 4.185 -2.112 1.00 98.00 85 PRO A CA 1
ATOM 628 C C . PRO A 1 85 ? -12.645 2.693 -2.346 1.00 98.00 85 PRO A C 1
ATOM 630 O O . PRO A 1 85 ? -13.511 1.864 -2.078 1.00 98.00 85 PRO A O 1
ATOM 633 N N . PHE A 1 86 ? -11.442 2.346 -2.808 1.00 97.81 86 PHE A N 1
ATOM 634 C CA . PHE A 1 86 ? -11.042 0.959 -3.020 1.00 97.81 86 PHE A CA 1
ATOM 635 C C . PHE A 1 86 ? -10.826 0.230 -1.692 1.00 97.81 86 PHE A C 1
ATOM 637 O O . PHE A 1 86 ? -11.306 -0.887 -1.536 1.00 97.81 86 PHE A O 1
ATOM 644 N N . VAL A 1 87 ? -10.158 0.867 -0.723 1.00 98.19 87 VAL A N 1
ATOM 645 C CA . VAL A 1 87 ? -9.915 0.272 0.605 1.00 98.19 87 VAL A CA 1
ATOM 646 C C . VAL A 1 87 ? -11.237 -0.035 1.311 1.00 98.19 87 VAL A C 1
ATOM 648 O O . VAL A 1 87 ? -11.433 -1.150 1.789 1.00 98.19 87 VAL A O 1
ATOM 651 N N . VAL A 1 88 ? -12.181 0.915 1.298 1.00 98.69 88 VAL A N 1
ATOM 652 C CA . VAL A 1 88 ? -13.526 0.720 1.861 1.00 98.69 88 VAL A CA 1
ATOM 653 C C . VAL A 1 88 ? -14.247 -0.429 1.157 1.00 98.69 88 VAL A C 1
ATOM 655 O O . VAL A 1 88 ? -14.802 -1.298 1.829 1.00 98.69 88 VAL A O 1
ATOM 658 N N . ALA A 1 89 ? -14.223 -0.474 -0.179 1.00 98.75 89 ALA A N 1
ATOM 659 C CA . ALA A 1 89 ? -14.871 -1.541 -0.940 1.00 98.75 89 ALA A CA 1
ATOM 660 C C . ALA A 1 89 ? -14.259 -2.923 -0.649 1.00 98.75 89 ALA A C 1
ATOM 662 O O . ALA A 1 89 ? -14.994 -3.886 -0.440 1.00 98.75 89 ALA A O 1
ATOM 663 N N . LEU A 1 90 ? -12.928 -3.013 -0.576 1.00 98.69 90 LEU A N 1
ATOM 664 C CA . LEU A 1 90 ? -12.208 -4.246 -0.267 1.00 98.69 90 LEU A CA 1
ATOM 665 C C . LEU A 1 90 ? -12.563 -4.767 1.129 1.00 98.69 90 LEU A C 1
ATOM 667 O O . LEU A 1 90 ? -12.954 -5.925 1.270 1.00 98.69 90 LEU A O 1
ATOM 671 N N . PHE A 1 91 ? -12.476 -3.916 2.153 1.00 98.75 91 PHE A N 1
ATOM 672 C CA . PHE A 1 91 ? -12.804 -4.305 3.525 1.00 98.75 91 PHE A CA 1
ATOM 673 C C . PHE A 1 91 ? -14.279 -4.665 3.681 1.00 98.75 91 PHE A C 1
ATOM 675 O O . PHE A 1 91 ? -14.598 -5.687 4.283 1.00 98.75 91 PHE A O 1
ATOM 682 N N . THR A 1 92 ? -15.182 -3.906 3.053 1.00 98.81 92 THR A N 1
ATOM 683 C CA . THR A 1 92 ? -16.614 -4.247 3.012 1.00 98.81 92 THR A CA 1
ATOM 684 C C . THR A 1 92 ? -16.831 -5.644 2.431 1.00 98.81 92 THR A C 1
ATOM 686 O O . THR A 1 92 ? -17.617 -6.425 2.968 1.00 98.81 92 THR A O 1
ATOM 689 N N . ALA A 1 93 ? -16.135 -5.984 1.345 1.00 98.75 93 ALA A N 1
ATOM 690 C CA . ALA A 1 93 ? -16.269 -7.290 0.718 1.00 98.75 93 ALA A CA 1
ATOM 691 C C . ALA A 1 93 ? -15.706 -8.416 1.603 1.00 98.75 93 ALA A C 1
ATOM 693 O O . ALA A 1 93 ? -16.358 -9.445 1.752 1.00 98.75 93 ALA A O 1
ATOM 694 N N . ILE A 1 94 ? -14.561 -8.202 2.263 1.00 98.50 94 ILE A N 1
ATOM 695 C CA . ILE A 1 94 ? -13.984 -9.160 3.223 1.00 98.50 94 ILE A CA 1
ATOM 696 C C . ILE A 1 94 ? -14.945 -9.421 4.386 1.00 98.50 94 ILE A C 1
ATOM 698 O O . ILE A 1 94 ? -15.215 -10.576 4.708 1.00 98.50 94 ILE A O 1
ATOM 702 N N . LYS A 1 95 ? -15.503 -8.365 4.993 1.00 98.31 95 LYS A N 1
ATOM 703 C CA . LYS A 1 95 ? -16.416 -8.478 6.143 1.00 98.31 95 LYS A CA 1
ATOM 704 C C . LYS A 1 95 ? -17.732 -9.181 5.802 1.00 98.31 95 LYS A C 1
ATOM 706 O O . LYS A 1 95 ? -18.314 -9.827 6.672 1.00 98.31 95 LYS A O 1
ATOM 711 N N . ASN A 1 96 ? -18.179 -9.093 4.550 1.00 98.31 96 ASN A N 1
ATOM 712 C CA . ASN A 1 96 ? -19.398 -9.751 4.075 1.00 98.31 96 ASN A CA 1
ATOM 713 C C . ASN A 1 96 ? -19.166 -11.162 3.507 1.00 98.31 96 ASN A C 1
ATOM 715 O O . ASN A 1 96 ? -20.131 -11.903 3.320 1.00 98.31 96 ASN A O 1
ATOM 719 N N . ASP A 1 97 ? -17.922 -11.562 3.238 1.00 98.25 97 ASP A N 1
ATOM 720 C CA . ASP A 1 97 ? -17.610 -12.885 2.697 1.00 98.25 97 ASP A CA 1
ATOM 721 C C . ASP A 1 97 ? -17.594 -13.948 3.821 1.00 98.25 97 ASP A C 1
ATOM 723 O O . ASP A 1 97 ? -16.825 -13.826 4.780 1.00 98.25 97 ASP A O 1
ATOM 727 N N . PRO A 1 98 ? -18.390 -15.033 3.728 1.00 96.88 98 PRO A N 1
ATOM 728 C CA . PRO A 1 98 ? -18.451 -16.067 4.763 1.00 96.88 98 PRO A CA 1
ATOM 729 C C . PRO A 1 98 ? -17.110 -16.739 5.081 1.00 96.88 98 PRO A C 1
ATOM 731 O O . PRO A 1 98 ? -16.901 -17.164 6.218 1.00 96.88 98 PRO A O 1
ATOM 734 N N . GLN A 1 99 ? -16.219 -16.845 4.093 1.00 96.81 99 GLN A N 1
ATOM 735 C CA . GLN A 1 99 ? -14.902 -17.459 4.237 1.00 96.81 99 GLN A CA 1
ATOM 736 C C . GLN A 1 99 ? -13.861 -16.468 4.747 1.00 96.81 99 GLN A C 1
ATOM 738 O O . GLN A 1 99 ? -12.882 -16.908 5.332 1.00 96.81 99 GLN A O 1
ATOM 743 N N . LEU A 1 100 ? -14.048 -15.157 4.554 1.00 98.19 100 LEU A N 1
ATOM 744 C CA . LEU A 1 100 ? -13.025 -14.147 4.859 1.00 98.19 100 LEU A CA 1
ATOM 745 C C . LEU A 1 100 ? -13.373 -13.243 6.044 1.00 98.19 100 LEU A C 1
ATOM 747 O O . LEU A 1 100 ? -12.474 -12.627 6.600 1.00 98.19 100 LEU A O 1
ATOM 751 N N . ARG A 1 101 ? -14.634 -13.188 6.488 1.00 97.50 101 ARG A N 1
ATOM 752 C CA . ARG A 1 101 ? -15.099 -12.273 7.551 1.00 97.50 101 ARG A CA 1
ATOM 753 C C . ARG A 1 101 ? -14.381 -12.399 8.897 1.00 97.50 101 ARG A C 1
ATOM 755 O O . ARG A 1 101 ? -14.509 -11.514 9.736 1.00 97.50 101 ARG A O 1
ATOM 762 N N . HIS A 1 102 ? -13.688 -13.515 9.122 1.00 97.19 102 HIS A N 1
ATOM 763 C CA . HIS A 1 102 ? -12.882 -13.748 10.319 1.00 97.19 102 HIS A CA 1
ATOM 764 C C . HIS A 1 102 ? -11.539 -13.001 10.284 1.00 97.19 102 HIS A C 1
ATOM 766 O O . HIS A 1 102 ? -10.910 -12.854 11.325 1.00 97.19 102 HIS A O 1
ATOM 772 N N . LEU A 1 103 ? -11.110 -12.526 9.110 1.00 98.50 103 LEU A N 1
ATOM 773 C CA . LEU A 1 103 ? -9.876 -11.774 8.944 1.00 98.50 103 LEU A CA 1
ATOM 774 C C . LEU A 1 103 ? -10.027 -10.351 9.491 1.00 98.50 103 LEU A C 1
ATOM 776 O O . LEU A 1 103 ? -11.012 -9.645 9.228 1.00 98.50 103 LEU A O 1
ATOM 780 N N . THR A 1 104 ? -9.000 -9.911 10.210 1.00 98.56 104 THR A N 1
ATOM 781 C CA . THR A 1 104 ? -8.831 -8.497 10.553 1.00 98.56 104 THR A CA 1
ATOM 782 C C . THR A 1 104 ? -8.430 -7.685 9.317 1.00 98.56 104 THR A C 1
ATOM 784 O O . THR A 1 104 ? -7.754 -8.173 8.415 1.00 98.56 104 THR A O 1
ATOM 787 N N . CYS A 1 105 ? -8.886 -6.444 9.242 1.00 98.69 105 CYS A N 1
ATOM 788 C CA . CYS A 1 105 ? -8.677 -5.494 8.161 1.00 98.69 105 CYS A CA 1
ATOM 789 C C . CYS A 1 105 ? -8.006 -4.258 8.751 1.00 98.69 105 CYS A C 1
ATOM 791 O O . CYS A 1 105 ? -8.642 -3.480 9.464 1.00 98.69 105 CYS A O 1
ATOM 793 N N . LEU A 1 106 ? -6.715 -4.105 8.471 1.00 98.38 106 LEU A N 1
ATOM 794 C CA . LEU A 1 106 ? -5.877 -3.037 8.999 1.00 98.38 106 LEU A CA 1
ATOM 795 C C . LEU A 1 106 ? -5.386 -2.128 7.875 1.00 98.38 106 LEU A C 1
ATOM 797 O O . LEU A 1 106 ? -5.155 -2.572 6.749 1.00 98.38 106 LEU A O 1
ATOM 801 N N . VAL A 1 107 ? -5.166 -0.855 8.184 1.00 97.94 107 VAL A N 1
ATOM 802 C CA . VAL A 1 107 ? -4.492 0.078 7.272 1.00 97.94 107 VAL A CA 1
ATOM 803 C C . VAL A 1 107 ? -3.190 0.577 7.886 1.00 97.94 107 VAL A C 1
ATOM 805 O O . VAL A 1 107 ? -3.144 0.922 9.063 1.00 97.94 107 VAL A O 1
A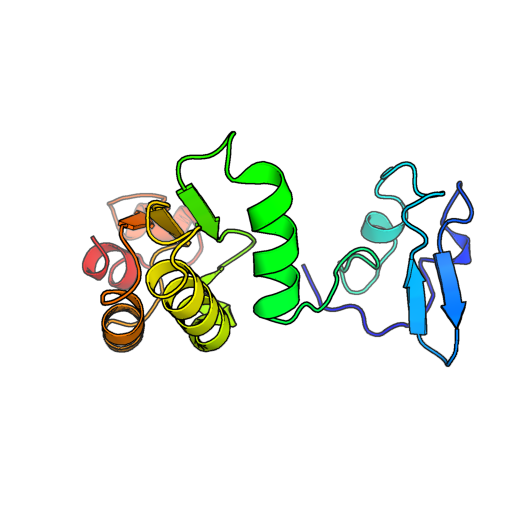TOM 808 N N . ASP A 1 108 ? -2.131 0.616 7.086 1.00 96.88 108 ASP A N 1
ATOM 809 C CA . ASP A 1 108 ? -0.900 1.340 7.400 1.00 96.88 108 ASP A CA 1
ATOM 810 C C . ASP A 1 108 ? -0.992 2.736 6.771 1.00 96.88 108 ASP A C 1
ATOM 812 O O . ASP A 1 108 ? -1.153 2.867 5.551 1.00 96.88 108 ASP A O 1
ATOM 816 N N . SER A 1 109 ? -0.981 3.774 7.607 1.00 95.88 109 SER A N 1
ATOM 817 C CA . SER A 1 109 ? -1.217 5.153 7.188 1.00 95.88 109 SER A CA 1
ATOM 818 C C . SER A 1 109 ? -0.292 6.125 7.908 1.00 95.88 109 SER A C 1
ATOM 820 O O . SER A 1 109 ? 0.023 5.985 9.087 1.00 95.88 109 SER A O 1
ATOM 822 N N . ASN A 1 110 ? 0.072 7.205 7.223 1.00 94.12 110 ASN A N 1
ATOM 823 C CA . ASN A 1 110 ? 0.733 8.352 7.838 1.00 94.12 110 ASN A CA 1
ATOM 824 C C . ASN A 1 110 ? -0.214 9.210 8.703 1.00 94.12 110 ASN A C 1
ATOM 826 O O . ASN A 1 110 ? 0.226 10.205 9.271 1.00 94.12 110 ASN A O 1
ATOM 830 N N . GLY A 1 111 ? -1.508 8.871 8.782 1.00 94.50 111 GLY A N 1
ATOM 831 C CA . GLY A 1 111 ? -2.492 9.565 9.618 1.00 94.50 111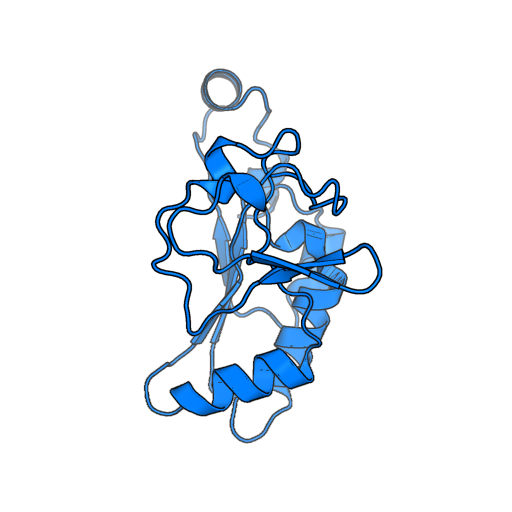 GLY A CA 1
ATOM 832 C C . GLY A 1 111 ? -2.972 10.913 9.076 1.00 94.50 111 GLY A C 1
ATOM 833 O O . GLY A 1 111 ? -3.625 11.667 9.789 1.00 94.50 111 GLY A O 1
ATOM 834 N N . MET A 1 112 ? -2.680 11.244 7.816 1.00 93.62 112 MET A N 1
ATOM 835 C CA . MET A 1 112 ? -3.137 12.492 7.188 1.00 93.62 112 MET A CA 1
ATOM 836 C C . MET A 1 112 ? -4.556 12.413 6.609 1.00 93.62 112 MET A C 1
ATOM 838 O O . MET A 1 112 ? -5.037 13.405 6.056 1.00 93.62 112 MET A O 1
ATOM 842 N N . LEU A 1 113 ? -5.227 11.260 6.700 1.00 95.56 113 LEU A N 1
ATOM 843 C CA . LEU A 1 113 ? -6.618 11.121 6.275 1.00 95.56 113 LEU A CA 1
ATOM 844 C C . LEU A 1 113 ? -7.516 12.080 7.082 1.00 95.56 113 LEU A C 1
ATOM 846 O O . LEU A 1 113 ? -7.319 12.284 8.281 1.00 95.56 113 LEU A O 1
ATOM 850 N N . SER A 1 114 ? -8.489 12.706 6.415 1.00 95.38 114 SER A N 1
ATOM 851 C CA . SER A 1 114 ? -9.443 13.600 7.077 1.00 95.38 114 SER A CA 1
ATOM 852 C C . SER A 1 114 ? -10.351 12.829 8.035 1.00 95.38 114 SER A C 1
ATOM 854 O O . SER A 1 114 ? -10.614 11.647 7.826 1.00 95.38 114 SER A O 1
ATOM 856 N N . GLU A 1 115 ? -10.917 13.515 9.029 1.00 94.88 115 GLU A N 1
ATOM 857 C CA . GLU A 1 115 ? -11.910 12.934 9.952 1.00 94.88 115 GLU A CA 1
ATOM 858 C C . GLU A 1 115 ? -13.074 12.283 9.182 1.00 94.88 115 GLU A C 1
ATOM 860 O O . GLU A 1 115 ? -13.382 11.114 9.379 1.00 94.88 115 GLU A O 1
ATOM 865 N N . THR A 1 116 ? -13.609 12.973 8.170 1.00 96.19 116 THR A N 1
ATOM 866 C CA . THR A 1 116 ? -14.644 12.437 7.262 1.00 96.19 116 THR A CA 1
ATOM 867 C C . THR A 1 116 ? -14.193 11.233 6.429 1.00 96.19 116 THR A C 1
ATOM 869 O O . THR A 1 116 ? -15.014 10.467 5.926 1.00 96.19 116 THR A O 1
ATOM 872 N N . GLY A 1 117 ? -12.886 11.082 6.211 1.00 97.19 117 GLY A N 1
ATOM 873 C CA . GLY A 1 117 ? -12.304 9.913 5.564 1.00 97.19 117 GLY A CA 1
ATOM 874 C C . GLY A 1 117 ? -12.266 8.727 6.521 1.00 97.19 117 GLY A C 1
ATOM 875 O O . GLY A 1 117 ? -12.678 7.631 6.142 1.00 97.19 117 GLY A O 1
ATOM 876 N N . TRP A 1 118 ? -11.847 8.962 7.766 1.00 97.25 118 TRP A N 1
ATOM 877 C CA . TRP A 1 118 ? -11.893 7.963 8.830 1.00 97.25 118 TRP A CA 1
ATOM 878 C C . TRP A 1 118 ? -13.318 7.495 9.106 1.00 97.25 118 TRP A C 1
ATOM 880 O O . TRP A 1 118 ? -13.546 6.294 9.132 1.00 97.25 118 TRP A O 1
ATOM 890 N N . GLU A 1 119 ? -14.299 8.396 9.185 1.00 97.19 119 GLU A N 1
ATOM 891 C CA . GLU A 1 119 ? -15.723 8.049 9.347 1.00 97.19 119 GLU A CA 1
ATOM 892 C C . GLU A 1 119 ? -16.228 7.049 8.295 1.00 97.19 119 GLU A C 1
ATOM 894 O O . GLU A 1 119 ? -17.062 6.198 8.595 1.00 97.19 119 GLU A O 1
ATOM 899 N N . LYS A 1 120 ? -15.705 7.112 7.063 1.00 98.00 120 LYS A N 1
ATOM 900 C CA . LYS A 1 120 ? -16.048 6.161 5.993 1.00 98.00 120 LYS A CA 1
ATOM 901 C C . LYS A 1 120 ? -15.358 4.808 6.146 1.00 98.00 120 LYS A C 1
ATOM 903 O O . LYS A 1 120 ? -15.889 3.810 5.670 1.00 98.00 120 LYS A O 1
ATOM 908 N N . LEU A 1 121 ? -14.168 4.780 6.743 1.00 97.81 121 LEU A N 1
ATOM 909 C CA . LEU A 1 121 ? -13.340 3.582 6.869 1.00 97.81 121 LEU A CA 1
ATOM 910 C C . LEU A 1 121 ? -13.612 2.812 8.169 1.00 97.81 121 LEU A C 1
ATOM 912 O O . LEU A 1 121 ? -13.637 1.584 8.149 1.00 97.81 121 LEU A O 1
ATOM 916 N N . LEU A 1 122 ? -13.870 3.523 9.270 1.00 96.88 122 LEU A N 1
ATOM 917 C CA . LEU A 1 122 ? -14.123 2.983 10.611 1.00 96.88 122 LEU A CA 1
ATOM 918 C C . LEU A 1 122 ? -15.143 1.830 10.651 1.00 96.88 122 LEU A C 1
ATOM 920 O O . LEU A 1 122 ? -14.879 0.863 11.358 1.00 96.88 122 LEU A O 1
ATOM 9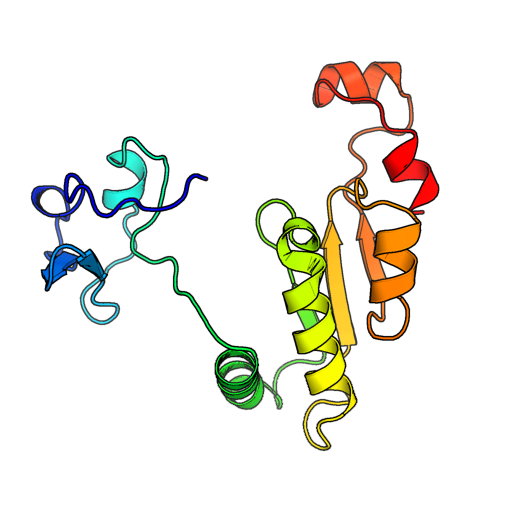24 N N . PRO A 1 123 ? -16.264 1.842 9.895 1.00 98.12 123 PRO A N 1
ATOM 925 C CA . PRO A 1 123 ? -17.240 0.751 9.957 1.00 98.12 123 PRO A CA 1
ATOM 926 C C . PRO A 1 123 ? -16.722 -0.603 9.455 1.00 98.12 123 PRO A C 1
ATOM 928 O O . PRO A 1 123 ? -17.344 -1.629 9.723 1.00 98.12 123 PRO A O 1
ATOM 931 N N . VAL A 1 124 ? -15.631 -0.614 8.683 1.00 98.31 124 VAL A N 1
ATOM 932 C CA . VAL A 1 124 ? -15.108 -1.816 8.010 1.00 98.31 124 VAL A CA 1
ATOM 933 C C . VAL A 1 124 ? -13.631 -2.088 8.306 1.00 98.31 124 VAL A C 1
ATOM 935 O O . VAL A 1 124 ? -13.082 -3.074 7.826 1.00 98.31 124 VAL A O 1
ATOM 938 N N . CYS A 1 125 ? -12.988 -1.238 9.101 1.00 98.00 125 CYS A N 1
ATOM 939 C CA . CYS A 1 125 ? -11.572 -1.303 9.440 1.00 98.00 125 CYS A CA 1
ATOM 940 C C . CYS A 1 125 ? -11.426 -1.609 10.930 1.00 98.00 125 CYS A C 1
ATOM 942 O O . CYS A 1 125 ? -11.954 -0.876 11.761 1.00 98.00 125 CYS A O 1
ATOM 944 N N . ASP A 1 126 ? -10.702 -2.673 11.275 1.00 98.50 126 ASP A N 1
ATOM 945 C CA . ASP A 1 126 ? -10.532 -3.087 12.675 1.00 98.50 126 ASP A CA 1
ATOM 946 C C . ASP A 1 126 ? -9.439 -2.285 13.391 1.00 98.50 126 ASP A C 1
ATOM 948 O O . ASP A 1 126 ? -9.389 -2.257 14.619 1.00 98.50 126 ASP A O 1
ATOM 952 N N . GLY A 1 127 ? -8.554 -1.632 12.638 1.00 97.12 127 GLY A N 1
ATOM 953 C CA . GLY A 1 127 ? -7.493 -0.815 13.207 1.00 97.12 127 GLY A CA 1
ATOM 954 C C . GLY A 1 127 ? -6.624 -0.138 12.157 1.00 97.12 127 GLY A C 1
ATOM 955 O O . GLY A 1 127 ? -6.602 -0.517 10.987 1.00 97.12 127 GLY A O 1
ATOM 956 N N . ALA A 1 128 ? -5.883 0.873 12.591 1.00 96.56 128 ALA A N 1
ATOM 957 C CA . ALA A 1 128 ? -4.892 1.552 11.776 1.00 96.56 128 ALA A CA 1
ATOM 958 C C . ALA A 1 128 ? -3.553 1.578 12.514 1.00 96.56 128 ALA A C 1
ATOM 960 O O . ALA A 1 128 ? -3.500 1.854 13.713 1.00 96.56 128 ALA A O 1
ATOM 961 N N . MET A 1 129 ? -2.472 1.310 11.791 1.00 95.62 129 MET A N 1
ATOM 962 C CA . MET A 1 129 ? -1.125 1.630 12.237 1.00 95.62 129 MET A CA 1
ATOM 963 C C . MET A 1 129 ? -0.803 3.036 11.741 1.00 95.62 129 MET A C 1
ATOM 965 O O . MET A 1 129 ? -0.814 3.281 10.535 1.00 95.62 129 MET A O 1
ATOM 969 N N . LEU A 1 130 ? -0.574 3.958 12.678 1.00 95.25 130 LEU A N 1
ATOM 970 C CA . LEU A 1 130 ? -0.301 5.359 12.373 1.00 95.25 130 LEU A CA 1
ATOM 971 C C . LEU A 1 130 ? 1.180 5.682 12.544 1.00 95.25 130 LEU A C 1
ATOM 973 O O . LEU A 1 130 ? 1.733 5.605 13.643 1.00 95.25 130 LEU A O 1
ATOM 977 N N . ASP A 1 131 ? 1.810 6.086 11.448 1.00 91.69 131 ASP A N 1
ATOM 978 C CA . ASP A 1 131 ? 3.229 6.422 11.392 1.00 91.69 131 ASP A CA 1
ATOM 979 C C . ASP A 1 131 ? 3.492 7.875 11.832 1.00 91.69 131 ASP A C 1
ATOM 981 O O . ASP A 1 131 ? 3.717 8.780 11.023 1.00 91.69 131 ASP A O 1
ATOM 985 N N . LEU A 1 132 ? 3.451 8.118 13.146 1.00 94.12 132 LEU A N 1
ATOM 986 C CA . LEU A 1 132 ? 3.802 9.412 13.732 1.00 94.12 132 LEU A CA 1
ATOM 987 C C . LEU A 1 132 ? 5.321 9.536 13.915 1.00 94.12 132 LEU A C 1
ATOM 989 O O . LEU A 1 132 ? 5.905 8.941 14.820 1.00 94.12 132 LEU A O 1
ATOM 993 N N . LYS A 1 133 ? 5.965 10.394 13.117 1.00 93.88 133 LYS A N 1
ATOM 994 C CA . LYS A 1 133 ? 7.432 10.559 13.151 1.00 93.88 133 LYS A CA 1
ATOM 995 C C . LYS A 1 133 ? 7.971 11.243 14.407 1.00 93.88 133 LYS A C 1
ATOM 997 O O . LYS A 1 133 ? 9.096 10.973 14.813 1.00 93.88 133 LYS A O 1
ATOM 1002 N N . ALA A 1 134 ? 7.188 12.137 15.006 1.00 96.00 134 ALA A N 1
ATOM 1003 C CA . ALA A 1 134 ? 7.515 12.832 16.248 1.00 96.00 134 ALA A CA 1
ATOM 1004 C C . ALA A 1 134 ? 6.254 13.453 16.862 1.00 96.00 134 ALA A C 1
ATOM 1006 O O . ALA A 1 134 ? 5.394 13.961 16.141 1.00 96.00 134 ALA A O 1
ATOM 1007 N N . TRP A 1 135 ? 6.166 13.476 18.196 1.00 94.50 135 TRP A N 1
ATOM 1008 C CA . TRP A 1 135 ? 5.044 14.106 18.904 1.00 94.50 135 TRP A CA 1
ATOM 1009 C C . TRP A 1 135 ? 5.110 15.641 18.871 1.00 94.50 135 TRP A C 1
ATOM 1011 O O . TRP A 1 135 ? 4.097 16.310 18.660 1.00 94.50 135 TRP A O 1
ATOM 1021 N N . GLY A 1 136 ? 6.292 16.237 19.042 1.00 95.44 136 GLY A N 1
ATOM 1022 C CA . GLY A 1 136 ? 6.476 17.689 18.934 1.00 95.44 136 GLY A CA 1
ATOM 1023 C C . GLY A 1 136 ? 6.331 18.171 17.488 1.00 95.44 136 GLY A C 1
ATOM 1024 O O . GLY A 1 136 ? 6.955 17.600 16.600 1.00 95.44 136 GLY A O 1
ATOM 1025 N N . SER A 1 137 ? 5.524 19.214 17.255 1.00 94.38 137 SER A N 1
ATOM 1026 C CA . SER A 1 137 ? 5.266 19.755 15.904 1.00 94.38 137 SER A CA 1
ATOM 1027 C C . SER A 1 137 ? 6.552 20.261 15.235 1.00 94.38 137 SER A C 1
ATOM 1029 O O . SER A 1 137 ? 6.825 19.892 14.098 1.00 94.38 137 SER A O 1
ATOM 1031 N N . GLU A 1 138 ? 7.406 20.986 15.967 1.00 96.19 138 GLU A N 1
ATOM 1032 C CA . GLU A 1 138 ? 8.687 21.484 15.443 1.00 96.19 138 GLU A CA 1
ATOM 1033 C C . GLU A 1 138 ? 9.597 20.344 14.958 1.00 96.19 138 GLU A C 1
ATOM 1035 O O . GLU A 1 138 ? 10.053 20.348 13.816 1.00 96.19 138 GLU A O 1
ATOM 1040 N N . CYS A 1 139 ? 9.802 19.320 15.793 1.00 96.62 139 CYS A N 1
ATOM 1041 C CA . CYS A 1 139 ? 10.599 18.147 15.432 1.00 96.62 139 CYS A CA 1
ATOM 1042 C C . CYS A 1 139 ? 9.979 17.385 14.250 1.00 96.62 139 CYS A C 1
ATOM 1044 O O . CYS A 1 139 ? 10.679 17.001 13.315 1.00 96.62 139 CYS A O 1
ATOM 1046 N N . HIS A 1 140 ? 8.655 17.215 14.240 1.00 96.56 140 HIS A N 1
ATOM 1047 C CA . HIS A 1 140 ? 7.964 16.564 13.131 1.00 96.56 140 HIS A CA 1
ATOM 1048 C C . HIS A 1 140 ? 8.151 17.327 11.814 1.00 96.56 140 HIS A C 1
ATOM 1050 O O . HIS A 1 140 ? 8.402 16.718 10.771 1.00 96.56 140 HIS A O 1
ATOM 1056 N N . GLN A 1 141 ? 8.081 18.658 11.859 1.00 95.69 141 GLN A N 1
ATOM 1057 C CA . GLN A 1 141 ? 8.270 19.509 10.693 1.00 95.69 141 GLN A CA 1
ATOM 1058 C C . GLN A 1 141 ? 9.719 19.493 10.200 1.00 95.69 141 GLN A C 1
ATOM 1060 O O . GLN A 1 141 ? 9.933 19.456 8.991 1.00 95.69 141 GLN A O 1
ATOM 1065 N N . GLN A 1 142 ? 10.705 19.419 11.097 1.00 96.75 142 GLN A N 1
ATOM 1066 C CA . GLN A 1 142 ? 12.110 19.208 10.726 1.00 96.75 142 GLN A CA 1
ATOM 1067 C C . GLN A 1 142 ? 12.329 17.859 10.019 1.00 96.75 142 GLN A C 1
ATOM 1069 O O . GLN A 1 142 ? 13.080 17.794 9.049 1.00 96.75 142 GLN A O 1
ATOM 1074 N N . LEU A 1 143 ? 11.660 16.790 10.469 1.00 95.56 143 LEU A N 1
ATOM 1075 C CA . LEU A 1 143 ? 11.814 15.442 9.904 1.00 95.56 143 LEU A CA 1
ATOM 1076 C C . LEU A 1 143 ? 11.056 15.234 8.585 1.00 95.56 143 LEU A C 1
ATOM 1078 O O . LEU A 1 143 ? 11.509 14.479 7.728 1.00 95.56 143 LEU A O 1
ATOM 1082 N N . THR A 1 144 ? 9.882 15.851 8.431 1.00 93.19 144 THR A N 1
ATOM 1083 C CA . THR A 1 144 ? 8.930 15.513 7.352 1.00 93.19 144 THR A CA 1
ATOM 1084 C C . THR A 1 144 ? 8.570 16.686 6.441 1.00 93.19 144 THR A C 1
ATOM 1086 O O . THR A 1 144 ? 7.933 16.491 5.405 1.00 93.19 144 THR A O 1
ATOM 1089 N N . GLY A 1 145 ? 8.916 17.915 6.833 1.00 94.44 145 GLY A N 1
ATOM 1090 C CA . GLY A 1 145 ? 8.450 19.143 6.188 1.00 94.44 145 GLY A CA 1
ATOM 1091 C C . GLY A 1 145 ? 6.971 19.467 6.437 1.00 94.44 145 GLY A C 1
ATOM 1092 O O . GLY A 1 145 ? 6.448 20.393 5.819 1.00 94.44 145 GLY A O 1
ATOM 1093 N N . ARG A 1 146 ? 6.275 18.721 7.309 1.00 91.25 146 ARG A N 1
ATOM 1094 C CA . ARG A 1 146 ? 4.835 18.871 7.582 1.00 91.25 146 ARG A CA 1
ATOM 1095 C C . ARG A 1 146 ? 4.533 18.946 9.078 1.00 91.25 146 ARG A C 1
ATOM 1097 O O . ARG A 1 146 ? 5.257 18.378 9.891 1.00 91.25 146 ARG A O 1
ATOM 1104 N N . ASP A 1 147 ? 3.441 19.619 9.428 1.00 92.56 147 ASP A N 1
ATOM 1105 C CA . ASP A 1 147 ? 2.881 19.601 10.785 1.00 92.56 147 ASP A CA 1
ATOM 1106 C C . ASP A 1 147 ? 2.186 18.255 11.095 1.00 92.56 147 ASP A C 1
ATOM 1108 O O . ASP A 1 147 ? 1.875 17.486 10.185 1.00 92.56 147 ASP A O 1
ATOM 1112 N N . ASN A 1 148 ? 1.949 17.965 12.380 1.00 94.56 148 ASN A N 1
ATOM 1113 C CA . ASN A 1 148 ? 1.374 16.706 12.861 1.00 94.56 148 ASN A CA 1
ATOM 1114 C C . ASN A 1 148 ? -0.002 16.830 13.532 1.00 94.56 148 ASN A C 1
ATOM 1116 O O . ASN A 1 148 ? -0.481 15.842 14.092 1.00 94.56 148 ASN A O 1
ATOM 1120 N N . GLN A 1 149 ? -0.658 17.996 13.496 1.00 94.31 149 GLN A N 1
ATOM 1121 C CA . GLN A 1 149 ? -1.973 18.157 14.126 1.00 94.31 149 GLN A CA 1
ATOM 1122 C C . GLN A 1 149 ? -3.013 17.180 13.568 1.00 94.31 149 GLN A C 1
ATOM 1124 O O . GLN A 1 149 ? -3.745 16.579 14.347 1.00 94.31 149 GLN A O 1
ATOM 1129 N N . GLN A 1 150 ? -3.051 16.978 12.246 1.00 93.00 150 GLN A N 1
ATOM 1130 C CA . GLN A 1 150 ? -3.988 16.038 11.616 1.00 93.00 150 GLN A CA 1
ATOM 1131 C C . GLN A 1 150 ? -3.729 14.589 12.055 1.00 93.00 150 GLN A C 1
ATOM 1133 O O . GLN A 1 150 ? -4.663 13.861 12.376 1.00 93.00 150 GLN A O 1
ATOM 1138 N N . ILE A 1 151 ? -2.454 14.200 12.133 1.00 95.00 151 ILE A N 1
ATOM 1139 C CA . ILE A 1 151 ? -2.041 12.855 12.550 1.00 95.00 151 ILE A CA 1
ATOM 1140 C C . ILE A 1 151 ? -2.504 12.592 13.982 1.00 95.00 151 ILE A C 1
ATOM 1142 O O . ILE A 1 151 ? -3.100 11.559 14.259 1.00 95.00 151 ILE A O 1
ATOM 1146 N N . LYS A 1 152 ? -2.316 13.564 14.881 1.00 94.56 152 LYS A N 1
ATOM 1147 C CA . LYS A 1 152 ? -2.756 13.464 16.280 1.00 94.56 152 LYS A CA 1
ATOM 1148 C C . LYS A 1 152 ? -4.264 13.329 16.447 1.00 94.56 152 LYS A C 1
ATOM 1150 O O . LYS A 1 152 ? -4.682 12.722 17.417 1.00 94.56 152 LYS A O 1
ATOM 1155 N N . ARG A 1 153 ? -5.071 13.890 15.542 1.00 93.38 153 ARG A N 1
ATOM 1156 C CA . ARG A 1 153 ? -6.536 13.713 15.560 1.00 93.38 153 ARG A CA 1
ATOM 1157 C C . ARG A 1 153 ? -6.977 12.328 15.093 1.00 93.38 153 ARG A C 1
ATOM 1159 O O . ARG A 1 153 ? -8.133 11.976 15.284 1.00 93.38 153 ARG A O 1
ATOM 1166 N N . SER A 1 154 ? -6.079 11.586 14.449 1.00 91.19 154 SER A N 1
ATOM 1167 C CA . SER A 1 154 ? -6.335 10.220 13.992 1.00 91.19 154 SER A CA 1
ATOM 1168 C C . SER A 1 154 ? -6.011 9.167 15.063 1.00 91.19 154 SER A C 1
ATOM 1170 O O . SER A 1 154 ? -6.349 8.004 14.863 1.00 91.19 154 SER A O 1
ATOM 1172 N N . ILE A 1 155 ? -5.345 9.561 16.159 1.00 88.94 155 ILE A N 1
ATOM 1173 C CA . ILE A 1 155 ? -4.983 8.719 17.316 1.00 88.94 155 ILE A CA 1
ATOM 1174 C C . ILE A 1 155 ? -6.085 8.822 18.371 1.00 88.94 155 ILE A C 1
ATOM 1176 O O . ILE A 1 155 ? -6.484 7.761 18.895 1.00 88.94 155 ILE A O 1
#

Foldseek 3Di:
DFADPLPCQLQVQQPQNQWDADPSHIAGRPVRDPPPCSSQVRDPRSDDNPDDDDALVRVVVVCVVCLVPAQADEQEDDARLVPLVRLLVNLVCQCPDPSRVRHAYEYEHCQQQAPVSCVSRVVRHPYYDHDQPDPDQVVSCVVPVDGCPSSVVSD

Sequence (155 aa):
MGRCNHCGECVPQCPHQALQIVDGKVVWNAAVCEQCDTCLKRCPQHATPMAQSMSVDEVLSHVRKAVLFIEGITVSGGEATTQLPFVVALFTAIKNDPQLRHLTCLVDSNGMLSETGWEKLLPVCDGAMLDLKAWGSECHQQLTGRDNQQIKRSI

pLDDT: mean 95.34, std 3.6, range [68.25, 98.81]

InterPro domains:
  IPR007197 Radical SAM [PF04055] (43-154)
  IPR017896 4Fe-4S ferredoxin-type, iron-sulphur binding domain [PF00037] (2-19)
  IPR017896 4Fe-4S ferredoxin-type, iron-sulphur binding domain [PS51379] (1-24)
  IPR017896 4Fe-4S ferredoxin-type, iron-sulphur binding domain [PS51379] (25-53)
  IPR017900 4Fe-4S ferredoxin, iron-sulphur binding, conserved site [PS00198] (33-44)
  IPR034457 Organic radical-activating enzymes [PTHR30352] (35-155)

Secondary structure (DSSP, 8-state):
--------TTSTT-TT--EEEETTEEEE-TTT-----HHHHH-TT---TT-----HHHHHHHHHHHGGG-SEEEE-SS-GGGGHHHHHHHHHHHHH-TTTTTSEEEEEE-S-S-HHHHHHHTTT-SEEEE--S-SSHHHHHHHHSS--HHHHHT-

Radius of gyration: 18.84 Å; chains: 1; bounding box: 38×42×47 Å

Organism: Escherichia coli (NCBI:txid562)